Protein AF-A0A160TY53-F1 (afdb_monomer_lite)

pLDDT: mean 74.46, std 8.91, range [50.72, 86.25]

Sequence (57 aa):
MPVHIKIIVSIITLVVGAAFLYFEILYGQMSVGLVGAGLAMFMVISMWLFREPGRRS

Structure (mmCIF, N/CA/C/O backbone):
data_AF-A0A160TY53-F1
#
_entry.id   AF-A0A160TY53-F1
#
loop_
_atom_site.group_PDB
_atom_site.id
_atom_site.type_symbol
_atom_site.label_atom_id
_atom_site.label_alt_id
_atom_site.label_comp_id
_atom_site.label_asym_id
_atom_site.label_entity_id
_atom_site.label_seq_id
_atom_site.pdbx_PDB_ins_code
_atom_site.Cartn_x
_atom_site.Cartn_y
_atom_site.Cartn_z
_atom_site.occupancy
_atom_site.B_iso_or_equiv
_atom_site.auth_seq_id
_atom_site.auth_comp_id
_atom_site.auth_asym_id
_atom_site.auth_atom_id
_atom_site.pdbx_PDB_model_num
ATOM 1 N N . MET A 1 1 ? 15.582 -5.879 -13.931 1.00 59.81 1 MET A N 1
ATOM 2 C CA . MET A 1 1 ? 14.487 -6.859 -13.727 1.00 59.81 1 MET A CA 1
ATOM 3 C C . MET A 1 1 ? 13.412 -6.794 -14.816 1.00 59.81 1 MET A C 1
ATOM 5 O O . MET A 1 1 ? 13.206 -5.706 -15.354 1.00 59.81 1 MET A O 1
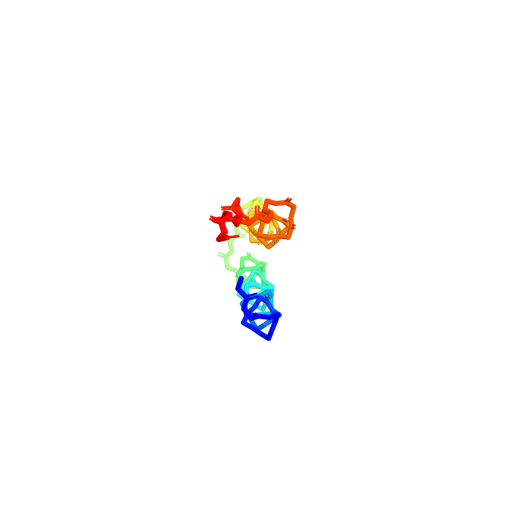ATOM 9 N N . PRO A 1 2 ? 12.711 -7.912 -15.112 1.00 73.19 2 PRO A N 1
ATOM 10 C CA . PRO A 1 2 ? 11.542 -7.945 -15.996 1.00 73.19 2 PRO A CA 1
ATOM 11 C C . PRO A 1 2 ? 10.453 -6.981 -15.511 1.00 73.19 2 PRO A C 1
ATOM 13 O O . PRO A 1 2 ? 10.066 -7.009 -14.342 1.00 73.19 2 PRO A O 1
ATOM 16 N N . VAL A 1 3 ? 9.952 -6.131 -16.408 1.00 69.62 3 VAL A N 1
ATOM 17 C CA . VAL A 1 3 ? 9.011 -5.035 -16.095 1.00 69.62 3 VAL A CA 1
ATOM 18 C C . VAL A 1 3 ? 7.712 -5.549 -15.461 1.00 69.62 3 VAL A C 1
ATOM 20 O O . VAL A 1 3 ? 7.159 -4.907 -14.570 1.00 69.62 3 VAL A O 1
ATOM 23 N N . HIS A 1 4 ? 7.280 -6.752 -15.843 1.00 72.62 4 HIS A N 1
ATOM 24 C CA . HIS A 1 4 ? 6.077 -7.405 -15.322 1.00 72.62 4 HIS A CA 1
ATOM 25 C C . HIS A 1 4 ? 6.117 -7.610 -13.799 1.00 72.62 4 HIS A C 1
ATOM 27 O O . HIS A 1 4 ? 5.115 -7.396 -13.123 1.00 72.62 4 HIS A O 1
ATOM 33 N N . ILE A 1 5 ? 7.285 -7.946 -13.240 1.00 75.06 5 ILE A N 1
ATOM 34 C CA . ILE A 1 5 ? 7.436 -8.209 -11.802 1.00 75.06 5 ILE A CA 1
ATOM 35 C C . ILE A 1 5 ? 7.281 -6.909 -11.000 1.00 75.06 5 ILE A C 1
ATOM 37 O O . ILE A 1 5 ? 6.598 -6.899 -9.979 1.00 75.06 5 ILE A O 1
ATOM 41 N N . LYS A 1 6 ? 7.832 -5.785 -11.485 1.00 69.38 6 LYS A N 1
ATOM 42 C CA . LYS A 1 6 ? 7.690 -4.479 -10.812 1.00 69.38 6 LYS A CA 1
ATOM 43 C C . LYS A 1 6 ? 6.238 -4.022 -10.723 1.00 69.38 6 LYS A C 1
ATOM 45 O 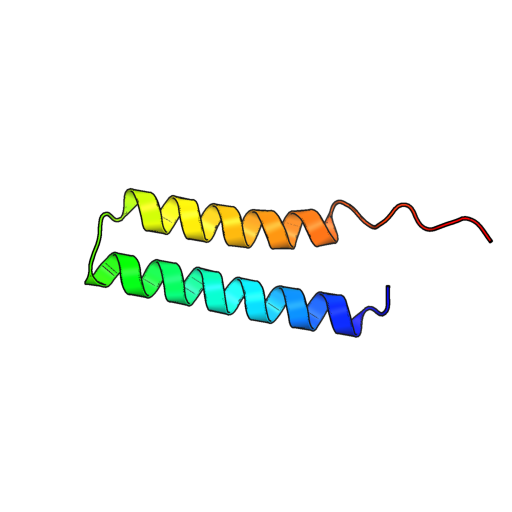O . LYS A 1 6 ? 5.838 -3.479 -9.699 1.00 69.38 6 LYS A O 1
ATOM 50 N N . ILE A 1 7 ? 5.458 -4.247 -11.777 1.00 77.81 7 ILE A N 1
ATOM 51 C CA . ILE A 1 7 ? 4.048 -3.845 -11.821 1.00 77.81 7 ILE A CA 1
ATOM 52 C C . ILE A 1 7 ? 3.232 -4.659 -10.812 1.00 77.81 7 ILE A C 1
ATOM 54 O O . ILE A 1 7 ? 2.480 -4.083 -10.034 1.00 77.81 7 ILE A O 1
ATOM 58 N N . ILE A 1 8 ? 3.432 -5.978 -10.763 1.00 81.25 8 ILE A N 1
ATOM 59 C CA . ILE A 1 8 ? 2.715 -6.856 -9.826 1.00 81.25 8 ILE A CA 1
ATOM 60 C C . ILE A 1 8 ? 3.038 -6.479 -8.377 1.00 81.25 8 ILE A C 1
ATOM 62 O O . ILE A 1 8 ? 2.129 -6.296 -7.570 1.00 81.25 8 ILE A O 1
ATOM 66 N N . VAL A 1 9 ? 4.322 -6.293 -8.053 1.00 79.06 9 VAL A N 1
ATOM 67 C CA . VAL A 1 9 ? 4.747 -5.914 -6.697 1.00 79.06 9 VAL A CA 1
ATOM 68 C C . VAL A 1 9 ? 4.192 -4.543 -6.310 1.00 79.06 9 VAL A C 1
ATOM 70 O O . VAL A 1 9 ? 3.723 -4.381 -5.186 1.00 79.06 9 VAL A O 1
ATOM 73 N N . SER A 1 10 ? 4.169 -3.585 -7.242 1.00 77.62 10 SER A N 1
ATOM 74 C CA . SER A 1 10 ? 3.570 -2.261 -7.042 1.00 77.62 10 SER A CA 1
ATOM 75 C C . SER A 1 10 ? 2.067 -2.328 -6.768 1.00 77.62 10 SER A C 1
ATOM 77 O O . SER A 1 10 ? 1.574 -1.572 -5.942 1.00 77.62 10 SER A O 1
ATOM 79 N N . ILE A 1 11 ? 1.328 -3.207 -7.449 1.00 83.50 11 ILE A N 1
ATOM 80 C CA . ILE A 1 11 ? -0.119 -3.358 -7.239 1.00 83.50 11 ILE A CA 1
ATOM 81 C C . ILE A 1 11 ? -0.389 -3.996 -5.874 1.00 83.50 11 ILE A C 1
ATOM 83 O O . ILE A 1 11 ? -1.211 -3.488 -5.115 1.00 83.50 11 ILE A O 1
ATOM 87 N N . ILE A 1 12 ? 0.332 -5.068 -5.528 1.00 85.06 12 ILE A N 1
ATOM 88 C CA . ILE A 1 12 ? 0.159 -5.771 -4.248 1.00 85.06 12 ILE A CA 1
AT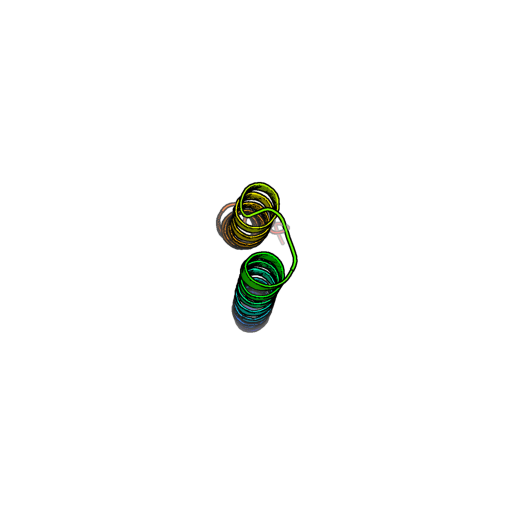OM 89 C C . ILE A 1 12 ? 0.442 -4.831 -3.072 1.00 85.06 12 ILE A C 1
ATOM 91 O O . ILE A 1 12 ? -0.343 -4.762 -2.134 1.00 85.06 12 ILE A O 1
ATOM 95 N N . THR A 1 13 ? 1.533 -4.071 -3.130 1.00 84.50 13 THR A N 1
ATOM 96 C CA . THR A 1 13 ? 1.899 -3.112 -2.072 1.00 84.50 13 THR A CA 1
ATOM 97 C C . THR A 1 13 ? 0.877 -1.987 -1.913 1.00 84.50 13 THR A C 1
ATOM 99 O O . THR A 1 13 ? 0.584 -1.596 -0.785 1.00 84.50 13 THR A O 1
ATOM 102 N N . LEU A 1 14 ? 0.273 -1.514 -3.007 1.00 82.69 14 LEU A N 1
ATOM 103 C CA . LEU A 1 14 ? -0.783 -0.497 -2.967 1.00 82.69 14 LEU A CA 1
ATOM 104 C C . LEU A 1 14 ? -2.077 -1.050 -2.348 1.00 82.69 14 LEU A C 1
ATOM 106 O O . LEU A 1 14 ? -2.698 -0.385 -1.522 1.00 82.69 14 LEU A O 1
ATOM 110 N N . VAL A 1 15 ? -2.438 -2.295 -2.676 1.00 86.25 15 VAL A N 1
ATOM 111 C CA . VAL A 1 15 ? -3.579 -3.002 -2.069 1.00 86.25 15 VAL A CA 1
ATOM 112 C C . VAL A 1 15 ? -3.351 -3.241 -0.576 1.00 86.25 15 VAL A C 1
ATOM 114 O O . VAL A 1 15 ? -4.252 -2.999 0.222 1.00 86.25 15 VAL A O 1
ATOM 117 N N . VAL A 1 16 ? -2.147 -3.664 -0.179 1.00 84.31 16 VAL A N 1
ATOM 118 C CA . VAL A 1 16 ? -1.798 -3.882 1.233 1.00 84.31 16 VAL A CA 1
ATOM 119 C C . VAL A 1 16 ? -1.824 -2.566 2.011 1.00 84.31 16 VAL A C 1
ATOM 121 O O . VAL A 1 16 ? -2.420 -2.523 3.081 1.00 84.31 16 VAL A O 1
ATOM 124 N N . GLY A 1 17 ? -1.259 -1.482 1.468 1.00 82.06 17 GLY A N 1
ATOM 125 C CA . GLY A 1 17 ? -1.311 -0.158 2.099 1.00 82.06 17 GLY A CA 1
ATOM 126 C C . GLY A 1 17 ? -2.741 0.368 2.264 1.00 82.06 17 GLY A C 1
ATOM 127 O O . GLY A 1 17 ? -3.086 0.895 3.319 1.00 82.06 17 GLY A O 1
ATOM 128 N N . ALA A 1 18 ? -3.599 0.165 1.259 1.00 82.38 18 ALA A N 1
ATOM 129 C CA . ALA A 1 18 ? -5.012 0.535 1.328 1.00 82.38 18 ALA A CA 1
ATOM 130 C C . ALA A 1 18 ? -5.793 -0.311 2.348 1.00 82.38 18 ALA A C 1
ATOM 132 O O . ALA A 1 18 ? -6.596 0.229 3.107 1.00 82.38 18 ALA A O 1
ATOM 133 N N . ALA A 1 19 ? -5.536 -1.621 2.407 1.00 82.44 19 ALA A N 1
ATOM 134 C CA . ALA A 1 19 ? -6.140 -2.510 3.397 1.00 82.44 19 ALA A CA 1
ATOM 135 C C . ALA A 1 19 ? -5.720 -2.135 4.827 1.00 82.44 19 ALA A C 1
ATOM 137 O O . ALA A 1 19 ? -6.554 -2.140 5.730 1.00 82.44 19 ALA A O 1
ATOM 138 N N . PHE A 1 20 ? -4.454 -1.753 5.018 1.00 79.44 20 PHE A N 1
ATOM 139 C CA . PHE A 1 20 ? -3.930 -1.286 6.301 1.00 79.44 20 PHE A CA 1
ATOM 140 C C . PHE A 1 20 ? -4.629 0.001 6.758 1.00 79.44 20 PHE A C 1
ATOM 142 O O . PHE A 1 20 ? -5.099 0.092 7.889 1.00 79.44 20 PHE A O 1
ATOM 149 N N . LEU A 1 21 ? -4.791 0.962 5.843 1.00 74.56 21 LEU A N 1
ATOM 150 C CA . LEU A 1 21 ? -5.486 2.219 6.116 1.00 74.56 21 LEU A CA 1
ATOM 151 C C . LEU A 1 21 ? -6.978 1.999 6.417 1.00 74.56 21 LEU A C 1
ATOM 153 O O . LEU A 1 21 ? -7.519 2.627 7.323 1.00 74.56 21 LEU A O 1
ATOM 157 N N . TYR A 1 22 ? -7.634 1.069 5.717 1.00 78.88 22 TYR A N 1
ATOM 158 C CA . TYR A 1 22 ? -9.029 0.705 5.983 1.00 78.88 22 TYR A CA 1
ATOM 159 C C . TYR A 1 22 ? -9.212 0.059 7.365 1.00 78.88 22 TYR A C 1
ATOM 161 O O . TYR A 1 22 ? -10.130 0.424 8.100 1.00 78.88 22 TYR A O 1
ATOM 169 N N . PHE A 1 23 ? -8.319 -0.859 7.748 1.00 77.00 23 PHE A N 1
ATOM 170 C CA . PHE A 1 23 ? -8.343 -1.476 9.076 1.00 77.00 23 PHE A CA 1
ATOM 171 C C . PHE A 1 23 ? -8.111 -0.456 10.193 1.00 77.00 23 PHE A C 1
ATOM 173 O O . PHE A 1 23 ? -8.781 -0.512 11.222 1.00 7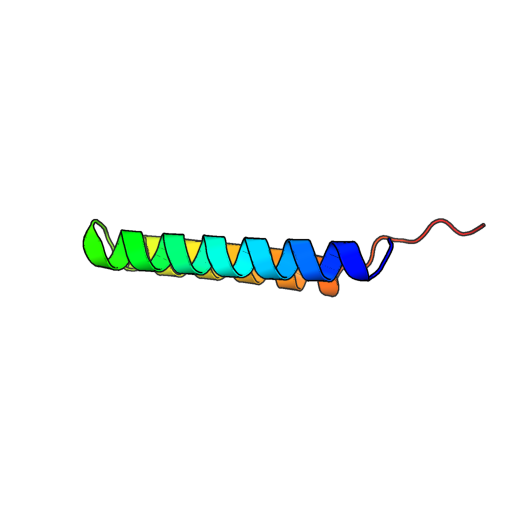7.00 23 PHE A O 1
ATOM 180 N N . GLU A 1 24 ? -7.214 0.507 9.999 1.00 74.94 24 GLU A N 1
ATOM 181 C CA . GLU A 1 24 ? -6.949 1.518 11.024 1.00 74.94 24 GLU A CA 1
ATOM 182 C C . GLU A 1 24 ? -8.051 2.561 11.175 1.00 74.94 24 GLU A C 1
ATOM 184 O O . GLU A 1 24 ? -8.285 3.012 12.293 1.00 74.94 24 GLU A O 1
ATOM 189 N N . ILE A 1 25 ? -8.787 2.885 10.106 1.00 73.69 25 ILE A N 1
ATOM 190 C CA . ILE A 1 25 ? -10.002 3.710 10.212 1.00 73.69 25 ILE A CA 1
ATOM 191 C C . ILE A 1 25 ? -11.060 3.021 11.091 1.00 73.69 25 ILE A C 1
ATOM 193 O O . ILE A 1 25 ? -11.803 3.699 11.796 1.00 73.69 25 ILE A O 1
ATOM 197 N N . LEU A 1 26 ? -11.132 1.687 11.055 1.00 72.50 26 LEU A N 1
ATOM 198 C CA . LEU A 1 26 ? -12.128 0.905 11.794 1.00 72.50 26 LEU A CA 1
ATOM 199 C C . LEU A 1 26 ? -11.730 0.600 13.246 1.00 72.50 26 LEU A C 1
ATOM 201 O O . LEU A 1 26 ? -12.609 0.538 14.103 1.00 72.50 26 LEU A O 1
ATOM 205 N N . TYR A 1 27 ? -10.441 0.387 13.526 1.00 69.19 27 TYR A N 1
ATOM 206 C CA . TYR A 1 27 ? -9.986 -0.186 14.802 1.00 69.19 27 TYR A CA 1
ATOM 207 C C . TYR A 1 27 ? -8.955 0.656 15.572 1.00 69.19 27 TYR A C 1
ATOM 209 O O . TYR A 1 27 ? -8.635 0.300 16.706 1.00 69.19 27 TYR A O 1
ATOM 217 N N . GLY A 1 28 ? -8.404 1.732 14.995 1.00 65.44 28 GLY A N 1
ATOM 218 C CA . GLY A 1 28 ? -7.177 2.352 15.507 1.00 65.44 28 GLY A CA 1
ATOM 219 C C . GLY A 1 28 ? -7.104 3.880 15.450 1.00 65.44 28 GLY A C 1
ATOM 220 O O . GLY A 1 28 ? -8.087 4.587 15.238 1.00 65.44 28 GLY A O 1
ATOM 221 N N . GLN A 1 29 ? -5.893 4.397 15.685 1.00 66.69 29 GLN A N 1
ATOM 222 C CA . GLN A 1 29 ? -5.569 5.818 15.570 1.00 66.69 29 GLN A CA 1
ATOM 223 C C . GLN A 1 29 ? -5.228 6.169 14.120 1.00 66.69 29 GLN A C 1
ATOM 225 O O . GLN A 1 29 ? -4.229 5.692 13.592 1.00 66.69 29 GLN A O 1
ATOM 230 N N . MET A 1 30 ? -5.975 7.105 13.522 1.00 71.19 30 MET A N 1
ATOM 231 C CA . MET A 1 30 ? -5.741 7.593 12.149 1.00 71.19 30 MET A CA 1
ATOM 232 C C . MET A 1 30 ? -4.280 7.963 11.843 1.00 71.19 30 MET A C 1
ATOM 234 O O . MET A 1 30 ? -3.844 7.827 10.701 1.00 71.19 30 MET A O 1
ATOM 238 N N . SER A 1 31 ? -3.520 8.423 12.841 1.00 73.56 31 SER A N 1
ATOM 239 C CA . SER A 1 31 ? -2.111 8.792 12.687 1.00 73.56 31 SER A CA 1
ATOM 240 C C . SER A 1 31 ? -1.232 7.632 12.218 1.00 73.56 31 SER A C 1
ATOM 242 O O . SER A 1 31 ? -0.343 7.844 11.398 1.00 73.56 31 SER A O 1
ATOM 244 N N . VAL A 1 32 ? -1.467 6.414 12.711 1.00 75.69 32 VAL A N 1
ATOM 245 C CA . VAL A 1 32 ? -0.634 5.253 12.369 1.00 75.69 32 VAL A CA 1
ATOM 246 C C . VAL A 1 32 ? -1.003 4.736 10.971 1.00 75.69 32 VAL A C 1
ATOM 248 O O . VAL A 1 32 ? -0.101 4.486 10.171 1.00 75.69 32 VAL A O 1
ATOM 251 N N . GLY A 1 33 ? -2.288 4.784 10.600 1.00 76.62 33 GLY A N 1
ATOM 252 C CA . GLY A 1 33 ? -2.772 4.400 9.265 1.00 76.62 33 GLY A CA 1
ATOM 253 C C . GLY A 1 33 ? -2.261 5.304 8.159 1.00 76.62 33 GLY A C 1
ATOM 254 O O . GLY A 1 33 ? -1.857 4.831 7.094 1.00 76.62 33 GLY A O 1
ATOM 255 N N . LEU A 1 34 ? -2.202 6.608 8.429 1.00 77.12 34 LEU A N 1
ATOM 256 C CA . LEU A 1 34 ? -1.636 7.579 7.499 1.00 77.12 34 LEU A CA 1
ATOM 257 C C . LEU A 1 34 ? -0.130 7.346 7.292 1.00 77.12 3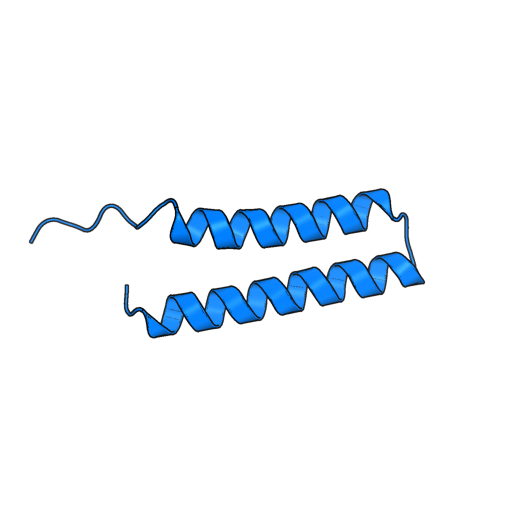4 LEU A C 1
ATOM 259 O O . LEU A 1 34 ? 0.357 7.398 6.162 1.00 77.12 34 LEU A O 1
ATOM 263 N N . VAL A 1 35 ? 0.601 7.047 8.373 1.00 81.38 35 VAL A N 1
ATOM 264 C CA . VAL A 1 35 ? 2.038 6.735 8.329 1.00 81.38 35 VAL A CA 1
ATOM 265 C C . VAL A 1 35 ? 2.288 5.413 7.598 1.00 81.38 35 VAL A C 1
ATOM 267 O O . VAL A 1 35 ? 3.170 5.356 6.742 1.00 81.38 35 VAL A O 1
ATOM 270 N N . GLY A 1 36 ? 1.484 4.377 7.855 1.00 81.06 36 GLY A N 1
ATOM 271 C CA . GLY A 1 36 ? 1.571 3.074 7.194 1.00 81.06 36 GLY A CA 1
ATOM 272 C C . GLY A 1 36 ? 1.289 3.145 5.692 1.00 81.06 36 GLY A C 1
ATOM 273 O O . GLY A 1 36 ? 2.060 2.613 4.890 1.00 81.06 36 GLY A O 1
ATOM 274 N N . ALA A 1 37 ? 0.243 3.869 5.286 1.00 80.50 37 ALA A N 1
ATOM 275 C CA . ALA A 1 37 ? -0.049 4.096 3.871 1.00 80.50 37 ALA A CA 1
ATOM 276 C C . ALA A 1 37 ? 1.031 4.942 3.183 1.00 80.50 37 ALA A C 1
ATOM 278 O O . ALA A 1 37 ? 1.435 4.632 2.060 1.00 80.50 37 ALA A O 1
ATOM 279 N N . GLY A 1 38 ? 1.548 5.968 3.868 1.00 81.62 38 GLY A N 1
ATOM 280 C CA . GLY A 1 38 ? 2.666 6.777 3.383 1.00 81.62 38 GLY A CA 1
ATOM 281 C C . GLY A 1 38 ? 3.934 5.950 3.164 1.00 81.62 38 GLY A C 1
ATOM 282 O O . GLY A 1 38 ? 4.565 6.058 2.114 1.00 81.62 38 GLY A O 1
ATOM 283 N N . LEU A 1 39 ? 4.272 5.064 4.106 1.00 82.19 39 LEU A N 1
ATOM 284 C CA . LEU A 1 39 ? 5.398 4.130 4.000 1.00 82.19 39 LEU A CA 1
ATOM 285 C C . LEU A 1 39 ? 5.220 3.125 2.857 1.00 82.19 39 LEU A C 1
ATOM 287 O O . LEU A 1 39 ? 6.159 2.906 2.091 1.00 82.19 39 LEU A O 1
ATOM 291 N N . ALA A 1 40 ? 4.025 2.552 2.696 1.00 80.75 40 ALA A N 1
ATOM 292 C CA . ALA A 1 40 ? 3.728 1.631 1.599 1.00 80.75 40 ALA A CA 1
ATOM 293 C C . ALA A 1 40 ? 3.881 2.316 0.229 1.00 80.75 40 ALA A C 1
ATOM 295 O O . ALA A 1 40 ? 4.530 1.780 -0.670 1.00 80.75 40 ALA A O 1
ATOM 296 N N . MET A 1 41 ? 3.358 3.537 0.084 1.00 81.38 41 MET A N 1
ATOM 297 C CA . MET A 1 41 ? 3.508 4.330 -1.137 1.00 81.38 41 MET A CA 1
ATOM 298 C C . MET A 1 41 ? 4.973 4.708 -1.388 1.00 81.38 41 MET A C 1
ATOM 300 O O . MET A 1 41 ? 5.467 4.578 -2.510 1.00 81.38 41 MET A O 1
ATOM 304 N N . PHE A 1 42 ? 5.693 5.121 -0.341 1.00 82.12 42 PHE A N 1
ATOM 305 C CA . PHE A 1 42 ? 7.114 5.448 -0.419 1.00 82.12 42 PHE A CA 1
ATOM 306 C C . PHE A 1 42 ? 7.947 4.249 -0.879 1.00 82.12 42 PHE A C 1
ATOM 308 O O . PHE A 1 42 ? 8.836 4.407 -1.714 1.00 82.12 42 PHE A O 1
ATOM 315 N N . MET A 1 43 ? 7.638 3.041 -0.404 1.00 81.56 43 MET A N 1
ATOM 316 C CA . MET A 1 43 ? 8.328 1.813 -0.801 1.00 81.56 43 MET A CA 1
ATOM 317 C C . MET A 1 43 ? 8.179 1.533 -2.304 1.00 81.56 43 MET A C 1
ATOM 319 O O . MET A 1 43 ? 9.161 1.224 -2.984 1.00 81.56 43 MET A O 1
ATOM 323 N N . VAL A 1 44 ? 6.973 1.716 -2.847 1.00 80.44 44 VAL A N 1
ATOM 324 C CA . VAL A 1 44 ? 6.691 1.562 -4.283 1.00 80.44 44 VAL A CA 1
ATOM 325 C C . VAL A 1 44 ? 7.437 2.596 -5.112 1.00 80.44 44 VAL A C 1
ATOM 327 O O . VAL A 1 44 ? 8.123 2.244 -6.073 1.00 80.44 44 VAL A O 1
ATOM 330 N N . ILE A 1 45 ? 7.332 3.870 -4.726 1.00 78.31 45 ILE A N 1
ATOM 331 C CA . ILE A 1 45 ? 8.019 4.970 -5.409 1.00 78.31 45 ILE A CA 1
ATOM 332 C C . ILE A 1 45 ? 9.527 4.729 -5.391 1.00 78.31 45 ILE A C 1
ATOM 334 O O . ILE A 1 45 ? 10.179 4.869 -6.422 1.00 78.31 45 ILE A O 1
ATOM 338 N N . SER A 1 46 ? 10.078 4.289 -4.260 1.00 78.50 46 SER A N 1
ATOM 339 C CA . SER A 1 46 ? 11.504 3.984 -4.120 1.00 78.50 46 SER A CA 1
ATOM 340 C C . SER A 1 46 ? 11.957 2.881 -5.076 1.00 78.50 46 SER A C 1
ATOM 342 O O . SER A 1 46 ? 13.020 2.998 -5.677 1.00 78.50 46 SER A O 1
ATOM 344 N N . MET A 1 47 ? 11.136 1.852 -5.303 1.00 74.94 47 MET A N 1
ATOM 345 C CA . MET A 1 47 ? 11.415 0.789 -6.280 1.00 74.94 47 MET A CA 1
ATOM 346 C C . MET A 1 47 ? 11.465 1.285 -7.737 1.00 74.94 47 MET A C 1
ATOM 348 O O . MET A 1 47 ? 12.107 0.665 -8.600 1.00 74.94 47 MET A O 1
ATOM 352 N N . TRP A 1 48 ? 10.751 2.370 -8.036 1.00 71.31 48 TRP A N 1
ATOM 353 C CA . TRP A 1 48 ? 10.745 3.014 -9.348 1.00 71.31 48 TRP A CA 1
ATOM 354 C C . TRP A 1 48 ? 11.871 4.040 -9.494 1.00 71.31 48 TRP A C 1
ATOM 356 O O . TRP A 1 48 ? 12.536 4.056 -10.531 1.00 71.31 48 TRP A O 1
ATOM 366 N N . LEU A 1 49 ? 12.102 4.846 -8.457 1.00 73.50 49 LEU A N 1
ATOM 367 C CA . LEU A 1 49 ? 13.106 5.908 -8.416 1.00 73.50 49 LEU A CA 1
ATOM 368 C C . LEU A 1 49 ? 14.526 5.332 -8.379 1.00 73.50 49 LEU A C 1
ATOM 370 O O . LEU A 1 49 ? 15.377 5.715 -9.180 1.00 73.50 49 LEU A O 1
ATOM 374 N N . PHE A 1 50 ? 14.764 4.348 -7.512 1.00 69.19 50 PHE A N 1
ATOM 375 C CA . PHE A 1 50 ? 16.012 3.599 -7.465 1.00 69.19 50 PHE A CA 1
ATOM 376 C C . PHE A 1 50 ? 15.890 2.378 -8.371 1.00 69.19 50 PHE A C 1
ATOM 378 O O . PHE A 1 50 ? 15.583 1.260 -7.951 1.00 69.19 50 PHE A O 1
ATOM 385 N N . ARG A 1 51 ? 16.122 2.589 -9.670 1.00 61.62 51 ARG A N 1
ATOM 386 C CA . ARG A 1 51 ? 16.401 1.465 -10.569 1.00 61.62 51 ARG A CA 1
ATOM 387 C C . ARG A 1 51 ? 17.685 0.807 -10.080 1.00 61.62 51 ARG A C 1
ATOM 389 O O . ARG A 1 51 ? 18.674 1.494 -9.841 1.00 61.62 51 ARG A O 1
ATOM 396 N N . GLU A 1 52 ? 17.640 -0.514 -9.927 1.00 63.28 52 GLU A N 1
ATOM 397 C CA . GLU A 1 52 ? 18.813 -1.328 -9.615 1.00 63.28 52 GLU A CA 1
ATOM 398 C C . GLU A 1 52 ? 19.994 -0.847 -10.465 1.00 63.28 52 GLU A C 1
ATOM 400 O O . GLU A 1 52 ? 19.814 -0.726 -11.685 1.00 63.28 52 GLU A O 1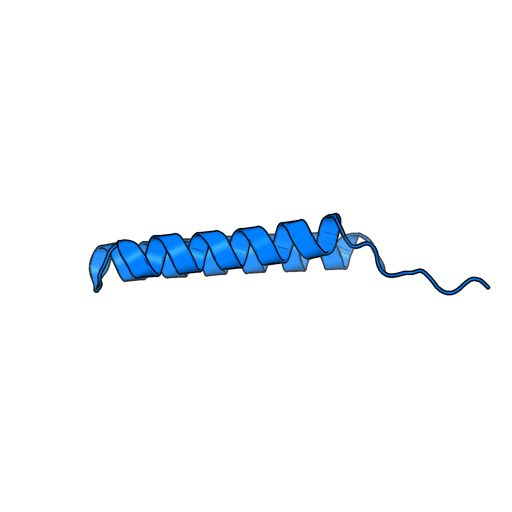
ATOM 405 N N . PRO A 1 53 ? 21.168 -0.551 -9.874 1.00 55.62 53 PRO A N 1
ATOM 406 C CA . PRO A 1 53 ? 22.373 -0.303 -10.647 1.00 55.62 53 PRO A CA 1
ATOM 407 C C . PRO A 1 53 ? 22.682 -1.582 -11.429 1.00 55.62 53 PRO A C 1
ATOM 409 O O . PRO A 1 53 ? 23.265 -2.544 -10.931 1.00 55.62 53 PRO A O 1
ATOM 412 N N . GLY A 1 54 ? 22.169 -1.619 -12.656 1.00 52.84 54 GLY A N 1
ATOM 413 C CA . GLY A 1 54 ? 22.269 -2.737 -13.566 1.00 52.84 54 GLY A CA 1
ATOM 414 C C . GLY A 1 54 ? 23.719 -2.908 -13.963 1.00 52.84 54 GLY A C 1
ATOM 415 O O . GLY A 1 54 ? 24.246 -2.144 -14.766 1.00 52.84 54 GLY A O 1
ATOM 416 N N . ARG A 1 55 ? 24.339 -3.906 -13.337 1.00 55.06 55 ARG A N 1
ATOM 417 C CA . ARG A 1 55 ? 25.409 -4.764 -13.843 1.00 55.06 55 ARG A CA 1
ATOM 418 C C . ARG A 1 55 ? 25.682 -4.506 -15.335 1.00 55.06 55 ARG A C 1
ATOM 420 O O . ARG A 1 55 ? 24.936 -4.972 -16.193 1.00 55.06 55 ARG A O 1
ATOM 427 N N . ARG A 1 56 ? 26.738 -3.732 -15.613 1.00 51.25 56 ARG A N 1
ATOM 428 C CA . ARG A 1 56 ? 27.364 -3.659 -16.938 1.00 51.25 56 ARG A CA 1
ATOM 429 C C . ARG A 1 56 ? 27.782 -5.087 -17.297 1.00 51.25 56 ARG A C 1
ATOM 431 O O . ARG A 1 56 ? 28.628 -5.645 -16.600 1.00 51.25 56 ARG A O 1
ATOM 438 N N . SER A 1 57 ? 27.133 -5.679 -18.294 1.00 50.72 57 SER A N 1
ATOM 439 C CA . SER A 1 57 ? 27.719 -6.770 -19.072 1.00 50.72 57 SER A CA 1
ATOM 440 C C . SER A 1 57 ? 28.309 -6.189 -20.339 1.00 50.72 57 SER A C 1
ATOM 442 O O . SER A 1 57 ? 27.776 -5.155 -20.801 1.00 50.72 57 SER A O 1
#

Secondary structure (DSSP, 8-state):
--HHHHHHHHHHHHHHHHHHHHHHHHHS-HHHHHHHHHHHHHHHHHHHHS-------

Foldseek 3Di:
DPPVVLVVLLVVLQVVLVVLLVVCVVPHDNVVSVVSSVVSNVVSVCCVVDDDPDDDD

Organism: NCBI:txid652676

Radius of gyration: 14.34 Å; chains: 1; bounding box: 40×17×35 Å